Protein AF-A0A973K1S7-F1 (afdb_monomer)

Mean predicted aligned error: 4.36 Å

Foldseek 3Di:
DDDDDDDEAEAEDQDQVVVCVVVCVLQVWDWDDDDPFKTWIAHPPGHIYMYGHDNPDDDADPPDPPRHDDDDDDDDDPDPVVSVD

Nearest PDB structures (foldseek):
  6a4x-assembly1_A-2  TM=7.377E-01  e=3.517E-03  Streptomyces curacoi
  3vcx-assembly1_B  TM=7.012E-01  e=7.403E-03  Rhodopseudomonas palustris CGA009
  2kjz-assembly1_B  TM=7.771E-01  e=1.038E-02  Agrobacterium fabrum str. C58
  3sk2-assembly1_B  TM=6.790E-01  e=1.784E-02  Pantoea agglomerans
  6a52-assembly1_A  TM=7.397E-01  e=1.905E-01  Rhodococcus phenolicus

Sequence (85 aa):
MALVKAGVVVLDCAEPEKLAGFYKELLEGEETDATANRVEIRGSEGMRMAFRRDMNATPPSWPRPENALQAHLDFVVDDLDEAER

pLDDT: mean 90.47, std 8.94, range [61.44, 98.75]

Solvent-accessible surface area (backbone atoms only — not comparable to full-atom values): 5403 Å² total; per-residue (Å²): 134,91,75,91,87,80,78,67,51,74,45,75,26,66,51,20,69,61,56,43,50,53,52,27,61,76,47,75,31,42,81,76,48,76,55,102,53,34,32,30,36,37,32,65,99,71,44,36,41,32,21,31,54,29,92,80,53,68,82,63,43,86,90,47,69,95,54,47,77,93,74,90,84,88,83,88,70,98,50,65,82,69,71,76,108

Radius of gyration: 14.67 Å; Cα contacts (8 Å, |Δi|>4): 113; chains: 1; bounding box: 33×43×40 Å

Structure (mmCIF, N/CA/C/O backbone):
data_AF-A0A973K1S7-F1
#
_entry.id   AF-A0A973K1S7-F1
#
loop_
_atom_site.group_PDB
_atom_site.id
_atom_site.type_symbol
_atom_site.label_atom_id
_atom_site.label_alt_id
_atom_site.label_comp_id
_atom_site.label_asym_id
_atom_site.label_entity_id
_atom_site.label_seq_id
_atom_site.pdbx_PDB_ins_code
_atom_site.Cartn_x
_atom_site.Cartn_y
_atom_site.Cartn_z
_atom_site.occupancy
_atom_site.B_iso_or_equiv
_atom_site.auth_seq_id
_atom_site.auth_comp_id
_atom_site.auth_asym_id
_atom_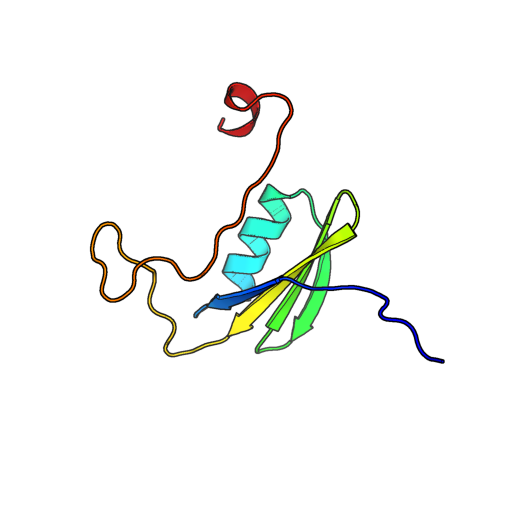site.auth_atom_id
_atom_site.pdbx_PDB_model_num
ATOM 1 N N . MET A 1 1 ? -5.857 -25.070 19.683 1.00 75.25 1 MET A N 1
ATOM 2 C CA . MET A 1 1 ? -5.797 -24.756 18.238 1.00 75.25 1 MET A CA 1
ATOM 3 C C . MET A 1 1 ? -5.294 -23.330 18.093 1.00 75.25 1 MET A C 1
ATOM 5 O O . MET A 1 1 ? -5.742 -22.489 18.863 1.00 75.25 1 MET A O 1
ATOM 9 N N . ALA A 1 2 ? -4.348 -23.058 17.195 1.00 88.56 2 ALA A N 1
ATOM 10 C CA . ALA A 1 2 ? -3.925 -21.684 16.922 1.00 88.56 2 ALA A CA 1
ATOM 11 C C . ALA A 1 2 ? -4.958 -20.988 16.019 1.00 88.56 2 ALA A C 1
ATOM 13 O O . ALA A 1 2 ? -5.525 -21.631 15.138 1.00 88.56 2 ALA A O 1
ATOM 14 N N . LEU A 1 3 ? -5.203 -19.698 16.256 1.00 94.56 3 LEU A N 1
ATOM 15 C CA . LEU A 1 3 ? -6.119 -18.866 15.469 1.00 94.56 3 LEU A CA 1
ATOM 16 C C . LEU A 1 3 ? -5.324 -17.860 14.630 1.00 94.56 3 LEU A C 1
ATOM 18 O O . LEU A 1 3 ? -4.294 -17.352 15.083 1.00 94.56 3 LEU A O 1
ATOM 22 N N . VAL A 1 4 ? -5.825 -17.548 13.432 1.00 94.69 4 VAL A N 1
ATOM 23 C CA . VAL A 1 4 ? -5.328 -16.431 12.615 1.00 94.69 4 VAL A CA 1
ATOM 24 C C . VAL A 1 4 ? -5.629 -15.124 13.350 1.00 94.69 4 VAL A C 1
ATOM 26 O O . VAL A 1 4 ? -6.751 -14.918 13.802 1.00 94.69 4 VAL A O 1
ATOM 29 N N . LYS A 1 5 ? -4.621 -14.254 13.497 1.00 90.00 5 LYS A N 1
ATOM 30 C CA . LYS A 1 5 ? -4.736 -13.006 14.276 1.00 90.00 5 LYS A CA 1
ATOM 31 C C . LYS A 1 5 ? -4.850 -11.738 13.427 1.00 90.00 5 LYS A C 1
ATOM 33 O O . LYS A 1 5 ? -5.266 -10.717 13.961 1.00 90.00 5 LYS A O 1
ATOM 38 N N . ALA A 1 6 ? -4.424 -11.775 12.162 1.00 91.31 6 ALA A N 1
ATOM 39 C CA . ALA A 1 6 ? -4.436 -10.625 11.256 1.00 91.31 6 ALA A CA 1
ATOM 40 C C . ALA A 1 6 ? -4.186 -11.041 9.795 1.00 91.31 6 ALA A C 1
ATOM 42 O O . ALA A 1 6 ? -3.625 -12.109 9.547 1.00 91.31 6 ALA A O 1
ATOM 43 N N . GLY A 1 7 ? -4.543 -10.152 8.864 1.00 93.69 7 GLY A N 1
ATOM 44 C CA . GLY A 1 7 ? -4.092 -10.141 7.469 1.00 93.69 7 GLY A CA 1
ATOM 45 C C . GLY A 1 7 ? -3.361 -8.832 7.149 1.00 93.69 7 GLY A C 1
ATOM 46 O O . GLY A 1 7 ? -3.497 -7.856 7.888 1.00 93.69 7 GLY A O 1
ATOM 47 N N . VAL A 1 8 ? -2.564 -8.826 6.080 1.00 96.00 8 VAL A N 1
ATOM 48 C CA . VAL A 1 8 ? -1.817 -7.652 5.600 1.00 96.00 8 VAL A CA 1
ATOM 49 C C . VAL A 1 8 ? -1.899 -7.625 4.078 1.00 96.00 8 VAL A C 1
ATOM 51 O O . VAL A 1 8 ? -1.635 -8.644 3.439 1.00 96.00 8 VAL A O 1
ATOM 54 N N . VAL A 1 9 ? -2.245 -6.474 3.503 1.00 95.19 9 VAL A N 1
ATOM 55 C CA . VAL A 1 9 ? -2.150 -6.261 2.052 1.00 95.19 9 VAL A CA 1
ATOM 56 C C . VAL A 1 9 ? -0.709 -5.897 1.715 1.00 95.19 9 VAL A C 1
ATOM 58 O O . VAL A 1 9 ? -0.149 -4.989 2.322 1.00 95.19 9 VAL A O 1
ATOM 61 N N . VAL A 1 10 ? -0.093 -6.605 0.768 1.00 96.19 10 VAL A N 1
ATOM 62 C CA . VAL A 1 10 ? 1.299 -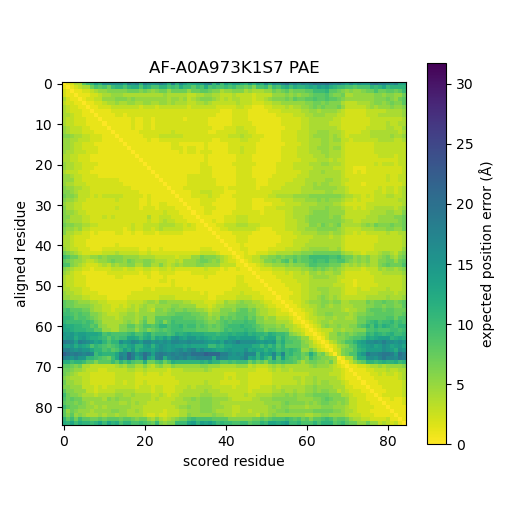6.359 0.368 1.00 96.19 10 VAL A CA 1
ATOM 63 C C . VAL A 1 10 ? 1.339 -5.894 -1.080 1.00 96.19 10 VAL A C 1
ATOM 65 O O . VAL A 1 10 ? 0.877 -6.616 -1.959 1.00 96.19 10 VAL A O 1
ATOM 68 N N . LEU A 1 11 ? 1.897 -4.708 -1.320 1.00 94.25 11 LEU A N 1
ATOM 69 C CA . LEU A 1 11 ? 2.101 -4.154 -2.658 1.00 94.25 11 LEU A CA 1
ATOM 70 C C . LEU A 1 11 ? 3.574 -4.265 -3.052 1.00 94.25 11 LEU A C 1
ATOM 72 O O . LEU A 1 11 ? 4.457 -3.826 -2.310 1.00 94.25 11 LEU A O 1
ATOM 76 N N . ASP A 1 12 ? 3.830 -4.829 -4.227 1.00 93.50 12 ASP A N 1
ATOM 77 C CA . ASP A 1 12 ? 5.163 -4.859 -4.822 1.00 93.50 12 ASP A CA 1
ATOM 78 C C . ASP A 1 12 ? 5.476 -3.532 -5.512 1.00 93.50 12 ASP A C 1
ATOM 80 O O . ASP A 1 12 ? 4.651 -2.975 -6.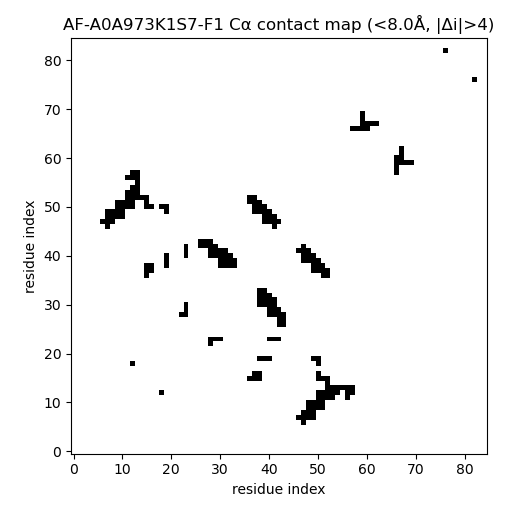238 1.00 93.50 12 ASP A O 1
ATOM 84 N N . CYS A 1 13 ? 6.674 -3.004 -5.272 1.00 92.50 13 CYS A N 1
ATOM 85 C CA . CYS A 1 13 ? 7.105 -1.728 -5.828 1.00 92.50 13 CYS A CA 1
ATOM 86 C C . CYS A 1 13 ? 8.631 -1.628 -5.912 1.00 92.50 13 CYS A C 1
ATOM 88 O O . CYS A 1 13 ? 9.362 -2.301 -5.186 1.00 92.50 13 CYS A O 1
ATOM 90 N N . ALA A 1 14 ? 9.127 -0.739 -6.772 1.00 93.25 14 ALA A N 1
ATOM 91 C CA . ALA A 1 14 ? 10.561 -0.480 -6.877 1.00 93.25 14 ALA A CA 1
ATOM 92 C C . ALA A 1 14 ? 11.117 0.268 -5.647 1.00 93.25 14 ALA A C 1
ATOM 94 O O . ALA A 1 14 ? 12.278 0.077 -5.282 1.00 93.25 14 ALA A O 1
ATOM 95 N N . GLU A 1 15 ? 10.291 1.098 -4.995 1.00 94.44 15 GLU A N 1
ATOM 96 C CA . GLU A 1 15 ? 10.688 2.019 -3.918 1.00 94.44 15 GLU A CA 1
ATOM 97 C C . GLU A 1 15 ? 9.738 1.926 -2.700 1.00 94.44 15 GLU A C 1
ATOM 99 O O . GLU A 1 1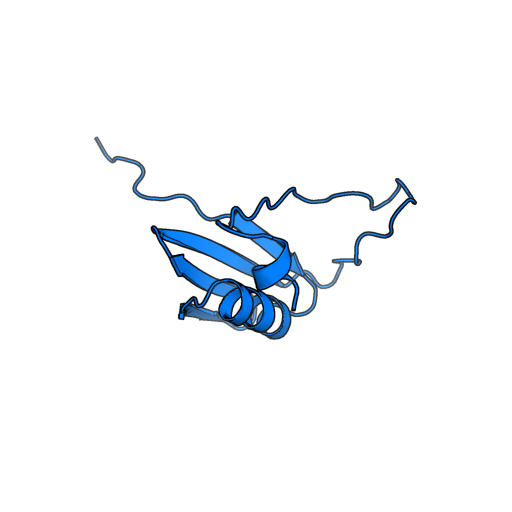5 ? 8.844 2.766 -2.553 1.00 94.44 15 GLU A O 1
ATOM 104 N N . PRO A 1 16 ? 9.917 0.922 -1.816 1.00 97.12 16 PRO A N 1
ATOM 105 C CA . PRO A 1 16 ? 9.069 0.704 -0.642 1.00 97.12 16 PRO A CA 1
ATOM 106 C C . PRO A 1 16 ? 8.934 1.910 0.273 1.00 97.12 16 PRO A C 1
ATOM 108 O O . PRO A 1 16 ? 7.839 2.199 0.734 1.00 97.12 16 PRO A O 1
ATOM 111 N N . GLU A 1 17 ? 10.029 2.626 0.520 1.00 97.44 17 GLU A N 1
ATOM 112 C CA . GLU A 1 17 ? 10.057 3.754 1.449 1.00 97.44 17 GLU A CA 1
ATOM 113 C C . GLU A 1 17 ? 9.194 4.913 0.938 1.00 97.44 17 GLU A C 1
ATOM 115 O O . GLU A 1 17 ? 8.453 5.529 1.702 1.00 97.44 17 GLU A O 1
ATOM 120 N N . LYS A 1 18 ? 9.238 5.174 -0.376 1.00 96.25 18 LYS A N 1
ATOM 121 C CA . LYS A 1 18 ?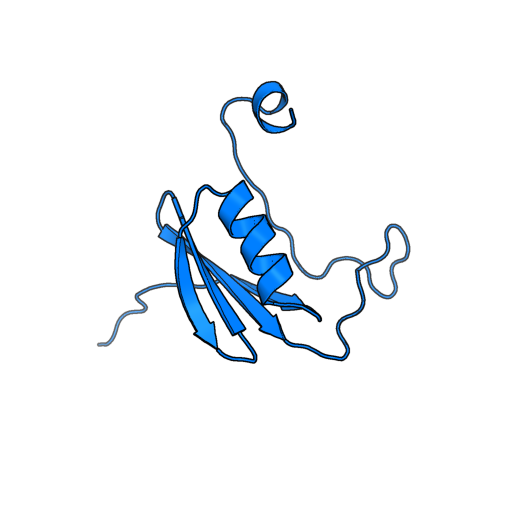 8.420 6.218 -1.003 1.00 96.25 18 LYS A CA 1
ATOM 122 C C . LYS A 1 18 ? 6.942 5.844 -1.009 1.00 96.25 18 LYS A C 1
ATOM 124 O O . LYS A 1 18 ? 6.109 6.673 -0.656 1.00 96.25 18 LYS A O 1
ATOM 129 N N . LEU A 1 19 ? 6.619 4.606 -1.394 1.00 95.94 19 LEU A N 1
ATOM 130 C CA . LEU A 1 19 ? 5.228 4.158 -1.450 1.00 95.94 19 LEU A CA 1
ATOM 131 C C . LEU A 1 19 ? 4.610 4.066 -0.048 1.00 95.94 19 LEU A C 1
ATOM 133 O O . LEU A 1 19 ? 3.465 4.467 0.145 1.00 95.94 19 LEU A O 1
ATOM 137 N N . ALA A 1 20 ? 5.386 3.616 0.941 1.00 97.75 20 ALA A N 1
ATOM 138 C CA . ALA A 1 20 ? 4.977 3.618 2.338 1.00 97.75 20 ALA A CA 1
ATOM 139 C C . ALA A 1 20 ? 4.740 5.030 2.867 1.00 97.75 20 ALA A C 1
ATOM 141 O O . ALA A 1 20 ? 3.732 5.251 3.527 1.00 97.75 20 ALA A O 1
ATOM 142 N N . GLY A 1 21 ? 5.628 5.981 2.555 1.00 98.00 21 GLY A N 1
ATOM 143 C CA . GLY A 1 21 ? 5.455 7.385 2.925 1.00 98.00 21 GLY A CA 1
ATOM 144 C C . GLY A 1 21 ? 4.126 7.947 2.425 1.00 98.00 21 GLY A C 1
ATOM 145 O O . GLY A 1 21 ? 3.354 8.467 3.226 1.00 98.00 21 GLY A O 1
ATOM 146 N N . PHE A 1 22 ? 3.817 7.729 1.143 1.00 96.88 22 PHE A N 1
ATOM 147 C CA . PHE A 1 22 ? 2.548 8.147 0.544 1.00 96.88 22 PHE A CA 1
ATOM 148 C C . PHE A 1 22 ? 1.331 7.574 1.285 1.00 96.88 22 PHE A C 1
ATOM 150 O O . PHE A 1 22 ? 0.468 8.328 1.721 1.00 96.88 22 PHE A O 1
ATOM 157 N N . TYR A 1 23 ? 1.260 6.251 1.467 1.00 96.62 23 TYR A N 1
ATOM 158 C CA . TYR A 1 23 ? 0.096 5.638 2.121 1.00 96.62 23 TYR A CA 1
ATOM 159 C C . TYR A 1 23 ? 0.029 5.919 3.621 1.00 96.62 23 TYR A C 1
ATOM 161 O O . TYR A 1 23 ? -1.060 5.942 4.184 1.00 96.62 23 TYR A O 1
ATOM 169 N N . LYS A 1 24 ? 1.170 6.138 4.280 1.00 96.88 24 LYS A N 1
ATOM 170 C CA . LYS A 1 24 ? 1.207 6.557 5.680 1.00 96.88 24 LYS A CA 1
ATOM 171 C C . LYS A 1 24 ? 0.574 7.936 5.841 1.00 96.88 24 LYS A C 1
ATOM 173 O O . LYS A 1 24 ? -0.229 8.113 6.743 1.00 96.88 24 LYS A O 1
ATOM 178 N N . GLU A 1 25 ? 0.912 8.882 4.970 1.00 95.62 25 GLU A N 1
ATOM 179 C CA . GLU A 1 25 ? 0.312 10.220 4.980 1.00 95.62 25 GLU A CA 1
ATOM 180 C C . GLU A 1 25 ? -1.172 10.165 4.606 1.00 95.62 25 GLU A C 1
ATOM 182 O O . GLU A 1 25 ? -1.996 10.684 5.350 1.00 95.62 25 GLU A O 1
ATOM 187 N N . LEU A 1 26 ? -1.521 9.458 3.524 1.00 94.12 26 LEU A N 1
ATOM 188 C CA . LEU A 1 26 ? -2.904 9.317 3.054 1.00 94.12 26 LEU A CA 1
ATOM 189 C C . LEU A 1 26 ? -3.845 8.724 4.113 1.00 94.12 26 LEU A C 1
ATOM 191 O O . LEU A 1 26 ? -5.010 9.094 4.180 1.00 94.12 26 LEU A O 1
ATO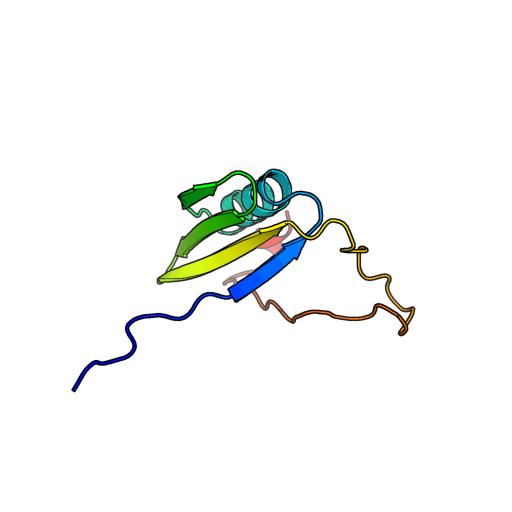M 195 N N . LEU A 1 27 ? -3.357 7.766 4.903 1.00 93.44 27 LEU A N 1
ATOM 196 C CA . LEU A 1 27 ? -4.163 7.042 5.890 1.00 93.44 27 LEU A CA 1
ATOM 197 C C . LEU A 1 27 ? -4.011 7.582 7.311 1.00 93.44 27 LEU A C 1
ATOM 199 O O . LEU A 1 27 ? -4.487 6.927 8.241 1.00 93.44 27 LEU A O 1
ATOM 203 N N . GLU A 1 28 ? -3.287 8.694 7.484 1.00 93.50 28 GLU A N 1
ATOM 204 C CA . GLU A 1 28 ? -2.854 9.199 8.795 1.00 93.50 28 GLU A CA 1
ATOM 205 C C . GLU A 1 28 ? -2.286 8.072 9.683 1.00 93.50 28 GLU A C 1
ATOM 207 O O . GLU A 1 28 ? -2.554 7.959 10.879 1.00 93.50 28 GLU A O 1
ATOM 212 N N . GLY A 1 29 ? -1.544 7.164 9.047 1.00 95.19 29 GLY A N 1
ATOM 213 C CA . GLY A 1 29 ? -1.068 5.927 9.640 1.00 95.19 29 GLY A CA 1
ATOM 214 C C . GLY A 1 29 ? 0.297 6.054 10.304 1.00 95.19 29 GLY A C 1
ATOM 215 O O . GLY A 1 29 ? 0.978 7.080 10.260 1.00 95.19 29 GLY A O 1
ATOM 216 N N . GLU A 1 30 ? 0.746 4.937 10.863 1.00 97.25 30 GLU A N 1
ATOM 217 C CA . GLU A 1 30 ? 2.052 4.815 11.504 1.00 97.25 30 GLU A CA 1
ATOM 218 C C . GLU A 1 30 ? 2.894 3.735 10.825 1.00 97.25 30 GLU A C 1
ATOM 220 O O . GLU A 1 30 ? 2.394 2.670 10.457 1.00 97.25 30 GLU A O 1
ATOM 225 N N . GLU A 1 31 ? 4.195 3.990 10.684 1.00 97.88 31 GLU A N 1
ATOM 226 C CA . GLU A 1 31 ? 5.155 2.951 10.312 1.00 97.88 31 GLU A CA 1
ATOM 227 C C . GLU A 1 31 ? 5.366 2.012 11.503 1.00 97.88 31 GLU A C 1
ATOM 229 O O . GLU A 1 31 ? 5.602 2.455 12.626 1.00 97.88 31 GLU A O 1
ATOM 234 N N . THR A 1 32 ? 5.262 0.708 11.260 1.00 97.56 32 THR A N 1
ATOM 235 C CA . THR A 1 32 ? 5.327 -0.315 12.316 1.00 97.56 32 THR A CA 1
ATOM 236 C C . THR A 1 32 ? 6.551 -1.214 12.221 1.00 97.56 32 THR A C 1
ATOM 238 O O . THR A 1 32 ? 6.959 -1.779 13.234 1.00 97.56 32 THR A O 1
ATOM 241 N N . ASP A 1 33 ? 7.134 -1.343 11.029 1.00 97.75 33 ASP A N 1
ATOM 242 C CA . ASP A 1 33 ? 8.379 -2.069 10.788 1.00 97.75 33 ASP A CA 1
ATOM 243 C C . ASP A 1 33 ? 9.030 -1.581 9.489 1.00 97.75 33 ASP A C 1
ATOM 245 O O . ASP A 1 33 ? 8.335 -1.215 8.536 1.00 97.75 33 ASP A O 1
ATOM 249 N N . ALA A 1 34 ? 10.361 -1.619 9.431 1.00 97.62 34 ALA A N 1
ATOM 250 C CA . A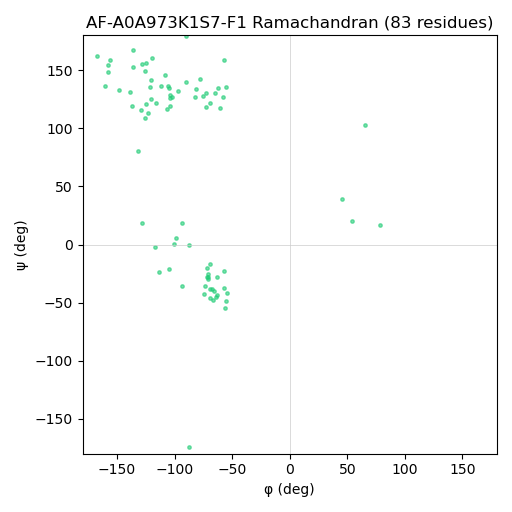LA A 1 34 ? 11.116 -1.244 8.246 1.00 97.62 34 ALA A CA 1
ATOM 251 C C . ALA A 1 34 ? 12.412 -2.046 8.107 1.00 97.62 34 ALA A C 1
ATOM 253 O O . ALA A 1 34 ? 13.232 -2.169 9.017 1.00 97.62 34 ALA A O 1
ATO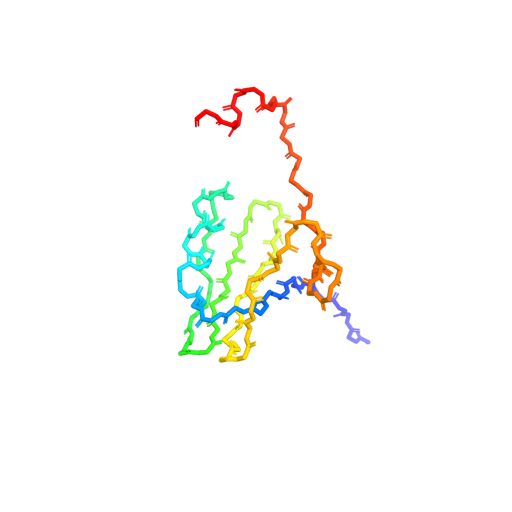M 254 N N . THR A 1 35 ? 12.623 -2.550 6.896 1.00 97.50 35 THR A N 1
ATOM 255 C CA . THR A 1 35 ? 13.823 -3.256 6.450 1.00 97.50 35 THR A CA 1
ATOM 256 C C . THR A 1 35 ? 14.218 -2.748 5.065 1.00 97.50 35 THR A C 1
ATOM 258 O O . THR A 1 35 ? 13.412 -2.136 4.368 1.00 97.50 35 THR A O 1
ATOM 261 N N . ALA A 1 36 ? 15.421 -3.088 4.596 1.00 92.88 36 ALA A N 1
ATOM 262 C CA . ALA A 1 36 ? 15.898 -2.679 3.267 1.00 92.88 36 ALA A CA 1
ATOM 263 C C . ALA A 1 36 ? 14.984 -3.107 2.091 1.00 92.88 36 ALA A C 1
ATOM 265 O O . ALA A 1 36 ? 15.036 -2.518 1.009 1.00 92.88 36 ALA A O 1
ATOM 266 N N . ASN A 1 37 ? 14.161 -4.144 2.285 1.00 96.88 37 ASN A N 1
ATOM 267 C CA . ASN A 1 37 ? 13.309 -4.714 1.240 1.00 96.88 37 ASN A CA 1
ATOM 268 C C . ASN A 1 37 ? 11.814 -4.588 1.533 1.00 96.88 37 ASN A C 1
ATOM 270 O O . ASN A 1 37 ? 11.008 -5.051 0.723 1.00 96.88 37 ASN A O 1
ATOM 274 N N . ARG A 1 38 ? 11.427 -4.034 2.687 1.00 98.25 38 ARG A N 1
ATOM 275 C CA . ARG A 1 38 ? 10.024 -3.979 3.085 1.00 98.25 38 ARG A CA 1
ATOM 276 C C . ARG A 1 38 ? 9.757 -2.938 4.156 1.00 98.25 38 ARG A C 1
ATOM 278 O O . ARG A 1 38 ? 10.478 -2.910 5.147 1.00 98.25 38 ARG A O 1
ATOM 285 N N . VAL A 1 39 ? 8.676 -2.187 3.986 1.00 98.75 39 VAL A N 1
ATOM 286 C CA . VAL A 1 39 ? 8.135 -1.268 4.996 1.00 98.75 39 VAL A CA 1
ATOM 287 C C . VAL A 1 39 ? 6.701 -1.684 5.318 1.00 98.75 39 VAL A C 1
ATOM 289 O O . VAL A 1 39 ? 5.945 -2.009 4.402 1.00 98.75 39 VAL A O 1
ATOM 292 N N . GLU A 1 40 ? 6.331 -1.719 6.596 1.00 98.50 40 GLU A N 1
ATOM 293 C CA . GLU A 1 40 ? 4.966 -1.977 7.069 1.00 98.50 40 GLU A CA 1
ATOM 294 C C . GLU A 1 40 ? 4.360 -0.729 7.702 1.00 98.50 40 GLU A C 1
ATOM 296 O O . GLU A 1 40 ? 4.980 -0.097 8.558 1.00 98.50 40 GLU A O 1
ATOM 301 N N . ILE A 1 41 ? 3.102 -0.446 7.372 1.00 98.38 41 ILE A N 1
ATOM 302 C CA . ILE A 1 41 ? 2.323 0.612 8.014 1.00 98.38 41 ILE A CA 1
ATOM 303 C C . ILE A 1 41 ? 1.017 0.060 8.581 1.00 98.38 41 ILE A C 1
ATOM 305 O O . ILE A 1 41 ? 0.471 -0.950 8.115 1.00 98.38 41 ILE A O 1
ATOM 309 N N . ARG A 1 42 ? 0.487 0.769 9.572 1.00 97.75 42 ARG A N 1
ATOM 310 C CA . ARG A 1 42 ? -0.840 0.540 10.129 1.00 97.75 42 ARG A CA 1
ATOM 311 C C . ARG A 1 42 ? -1.651 1.828 10.059 1.00 97.75 42 ARG A C 1
ATOM 313 O O . ARG A 1 42 ? -1.239 2.832 10.627 1.00 97.75 42 ARG A O 1
ATOM 320 N N . GLY A 1 43 ? -2.780 1.772 9.362 1.00 93.94 43 GLY A N 1
ATOM 321 C CA . GLY A 1 43 ? -3.777 2.841 9.347 1.00 93.94 43 GLY A CA 1
ATOM 322 C C . GLY A 1 43 ? -4.789 2.698 10.484 1.00 93.94 43 GLY A C 1
ATOM 323 O O . GLY A 1 43 ? -4.684 1.800 11.333 1.00 93.94 43 GLY A O 1
ATOM 324 N N . SER A 1 44 ? -5.799 3.564 10.465 1.00 87.75 44 SER A N 1
ATOM 325 C CA . SER A 1 44 ? -6.950 3.497 11.369 1.00 87.75 44 SER A CA 1
ATOM 326 C C . SER A 1 44 ? -7.688 2.151 11.273 1.00 87.75 44 SER A C 1
ATOM 328 O O . SER A 1 44 ? -7.522 1.379 10.323 1.00 87.75 44 SER A O 1
ATOM 330 N N . GLU A 1 45 ? -8.445 1.814 12.324 1.00 86.81 45 GLU A N 1
ATOM 331 C CA . GLU A 1 45 ? -9.258 0.585 12.409 1.00 86.81 45 GLU A CA 1
ATOM 332 C C . GLU A 1 45 ? -8.484 -0.730 12.159 1.00 86.81 45 GLU A C 1
ATOM 334 O O . GLU A 1 45 ? -9.048 -1.786 11.871 1.00 86.81 45 GLU A O 1
ATOM 339 N N . GLY A 1 46 ? -7.156 -0.696 12.307 1.00 86.00 46 GLY A N 1
ATOM 340 C CA . GLY A 1 46 ? -6.303 -1.868 12.162 1.00 86.00 46 GLY A CA 1
ATOM 341 C C . GLY A 1 46 ? -6.013 -2.275 10.719 1.00 86.00 46 GLY A C 1
ATOM 342 O O . GLY A 1 46 ? -5.536 -3.398 10.530 1.00 86.00 46 GLY A O 1
ATOM 343 N N . MET A 1 47 ? -6.235 -1.401 9.726 1.00 92.38 47 MET A N 1
ATOM 344 C CA . MET A 1 47 ? -5.775 -1.634 8.353 1.00 92.38 47 MET A CA 1
ATOM 345 C C . MET A 1 47 ? -4.254 -1.813 8.335 1.00 92.38 47 MET A C 1
ATOM 347 O O . MET A 1 47 ? -3.511 -0.991 8.870 1.00 92.38 47 MET A O 1
ATOM 351 N N . ARG A 1 48 ? -3.776 -2.909 7.736 1.00 96.88 48 ARG A N 1
ATOM 352 C CA . ARG A 1 48 ? -2.344 -3.230 7.658 1.00 96.88 48 ARG A CA 1
ATOM 353 C C . ARG A 1 48 ? -1.910 -3.328 6.213 1.00 96.88 48 ARG A C 1
ATOM 355 O O . ARG A 1 48 ? -2.449 -4.143 5.458 1.00 96.88 48 ARG A O 1
ATOM 362 N N . MET A 1 49 ? -0.895 -2.550 5.871 1.00 97.81 49 MET A N 1
ATOM 363 C CA . MET A 1 49 ? -0.282 -2.567 4.552 1.00 97.81 49 MET A CA 1
ATOM 364 C C . MET A 1 49 ? 1.216 -2.795 4.675 1.00 97.81 49 MET A C 1
ATOM 366 O O . MET A 1 49 ? 1.849 -2.381 5.645 1.00 97.81 49 MET A O 1
ATOM 370 N N . ALA A 1 50 ? 1.790 -3.443 3.672 1.00 98.12 50 ALA A N 1
ATOM 371 C CA . ALA A 1 50 ? 3.225 -3.522 3.515 1.00 98.12 50 ALA A CA 1
ATOM 372 C C . ALA A 1 50 ? 3.632 -3.278 2.068 1.00 98.12 50 ALA A C 1
ATOM 374 O O . ALA A 1 50 ? 2.900 -3.592 1.132 1.00 98.12 50 ALA A O 1
ATOM 375 N N . PHE A 1 51 ? 4.841 -2.771 1.897 1.00 97.56 51 PHE A N 1
ATOM 376 C CA . PHE A 1 51 ? 5.395 -2.395 0.607 1.00 97.56 51 PHE A CA 1
ATOM 377 C C . PHE A 1 51 ? 6.678 -3.178 0.438 1.00 97.56 51 PHE A C 1
ATOM 379 O O . PHE A 1 51 ? 7.598 -3.010 1.235 1.00 97.56 51 PHE A O 1
ATOM 386 N N . ARG A 1 52 ? 6.716 -4.100 -0.523 1.00 97.50 52 ARG A N 1
ATOM 387 C CA . ARG A 1 52 ? 7.848 -5.004 -0.736 1.00 97.50 52 ARG A CA 1
ATOM 388 C C . ARG A 1 52 ? 8.622 -4.570 -1.972 1.00 97.50 52 ARG A C 1
ATOM 390 O O . ARG A 1 52 ? 8.031 -4.247 -2.999 1.00 97.50 52 ARG A O 1
ATOM 397 N N . ARG A 1 53 ? 9.950 -4.580 -1.866 1.00 96.94 53 ARG A N 1
ATOM 398 C CA . ARG A 1 53 ? 10.839 -4.251 -2.976 1.00 96.94 53 ARG A CA 1
ATOM 399 C C . ARG A 1 53 ? 10.777 -5.351 -4.032 1.00 96.94 53 ARG A C 1
ATOM 401 O O . ARG A 1 53 ? 11.130 -6.493 -3.746 1.00 96.94 53 ARG A O 1
ATOM 408 N N . ASP A 1 54 ? 10.412 -4.978 -5.249 1.00 94.06 54 ASP A N 1
ATOM 409 C CA . ASP A 1 54 ? 10.599 -5.777 -6.455 1.00 94.06 54 ASP A CA 1
ATOM 410 C C . ASP A 1 54 ? 11.276 -4.904 -7.519 1.00 94.06 54 ASP A C 1
ATOM 412 O O . ASP A 1 54 ? 10.729 -3.904 -7.981 1.00 94.06 54 ASP A O 1
ATOM 416 N N . MET A 1 55 ? 12.496 -5.289 -7.899 1.00 90.50 55 MET A N 1
ATOM 417 C CA . MET A 1 55 ? 13.308 -4.570 -8.886 1.00 90.50 55 MET A CA 1
ATOM 418 C C . MET A 1 55 ? 12.738 -4.659 -10.307 1.00 90.50 55 MET A C 1
ATOM 420 O O . MET A 1 55 ? 13.136 -3.875 -11.166 1.00 90.50 55 MET A O 1
ATOM 424 N N . ASN A 1 56 ? 11.825 -5.601 -10.555 1.00 88.56 56 ASN A N 1
ATOM 425 C CA . ASN A 1 56 ? 11.144 -5.775 -11.833 1.00 88.56 56 ASN A CA 1
ATOM 426 C C . ASN A 1 56 ? 9.732 -5.173 -11.830 1.00 88.56 56 ASN A C 1
ATOM 428 O O . ASN A 1 56 ? 9.045 -5.252 -12.850 1.00 88.56 56 ASN A O 1
ATOM 432 N N . ALA A 1 57 ? 9.290 -4.576 -10.714 1.00 85.06 57 ALA A N 1
ATOM 433 C CA . ALA A 1 57 ? 7.994 -3.920 -10.648 1.00 85.06 57 ALA A CA 1
ATOM 434 C C . ALA A 1 57 ? 7.947 -2.774 -11.662 1.00 85.06 57 ALA A C 1
ATOM 436 O O . ALA A 1 57 ? 8.700 -1.802 -11.579 1.00 85.06 57 ALA A O 1
ATOM 437 N N . THR A 1 58 ? 7.032 -2.888 -12.621 1.00 79.31 58 THR A N 1
ATOM 438 C CA . THR A 1 58 ? 6.740 -1.822 -13.577 1.00 79.31 58 THR A CA 1
ATOM 439 C C . THR A 1 58 ? 5.420 -1.165 -13.187 1.00 79.31 58 THR A C 1
ATOM 441 O O . THR A 1 58 ? 4.469 -1.880 -12.861 1.00 79.31 58 THR A O 1
ATOM 444 N N . PRO A 1 59 ? 5.332 0.179 -13.183 1.00 76.00 59 PRO A N 1
ATOM 445 C CA . PRO A 1 59 ? 4.073 0.852 -12.908 1.00 76.00 59 PRO A CA 1
ATOM 446 C C . PRO A 1 59 ? 2.980 0.363 -13.866 1.00 76.00 59 PRO A C 1
ATOM 448 O O . PRO A 1 59 ? 3.238 0.256 -15.073 1.00 76.00 59 PRO A O 1
ATOM 451 N N . PRO A 1 60 ? 1.767 0.076 -13.366 1.00 75.44 60 PRO A N 1
ATOM 452 C CA . PRO A 1 60 ? 0.660 -0.280 -14.235 1.00 75.44 60 PRO A CA 1
ATOM 453 C C . PRO A 1 60 ? 0.346 0.902 -15.154 1.00 75.44 60 PRO A C 1
ATOM 455 O O . PRO A 1 60 ? 0.271 2.052 -14.721 1.00 75.44 60 PRO A O 1
ATOM 458 N N . SER A 1 61 ? 0.157 0.624 -16.440 1.00 74.56 61 SER A N 1
ATOM 459 C CA . SER A 1 61 ? -0.210 1.637 -17.428 1.00 74.56 61 SER A CA 1
ATOM 460 C C . SER A 1 61 ? -1.668 1.469 -17.827 1.00 74.56 61 SER A C 1
ATOM 462 O O . SER A 1 61 ? -2.022 0.469 -18.442 1.00 74.56 61 SER A O 1
ATOM 464 N N . TRP A 1 62 ? -2.516 2.454 -17.541 1.00 72.75 62 TRP A N 1
ATOM 465 C CA . TRP A 1 62 ? -3.890 2.478 -18.047 1.00 72.75 62 TRP A CA 1
ATOM 466 C C . TRP A 1 62 ? -3.961 3.208 -19.403 1.00 72.75 62 TRP A C 1
ATOM 468 O O . TRP A 1 62 ? -3.284 4.227 -19.562 1.00 72.75 62 TRP A O 1
ATOM 478 N N . PRO A 1 63 ? -4.746 2.736 -20.398 1.00 78.44 63 PRO A N 1
ATOM 479 C CA . PRO A 1 63 ? -5.628 1.559 -20.401 1.00 78.44 63 PRO A CA 1
ATOM 480 C C . PRO A 1 63 ? -4.973 0.274 -20.945 1.00 78.44 63 PRO A C 1
ATOM 482 O O . PRO A 1 63 ? -5.673 -0.638 -21.377 1.00 78.44 63 PRO A O 1
ATOM 485 N N . ARG A 1 64 ? -3.638 0.206 -21.009 1.00 77.69 64 ARG A N 1
ATOM 486 C CA . ARG A 1 64 ? -2.920 -0.893 -21.669 1.00 77.69 64 ARG A CA 1
ATOM 487 C C . ARG A 1 64 ? -2.993 -2.185 -20.838 1.00 77.69 64 ARG A C 1
ATOM 489 O O . ARG A 1 64 ? -2.499 -2.195 -19.711 1.00 77.69 64 ARG A O 1
ATOM 496 N N . PRO A 1 65 ? -3.588 -3.269 -21.363 1.00 68.38 65 PRO A N 1
ATOM 497 C CA . PRO A 1 65 ? -3.932 -4.447 -20.573 1.00 68.38 65 PRO A CA 1
ATOM 498 C C . PRO A 1 65 ? -2.724 -5.286 -20.145 1.00 68.38 65 PRO A C 1
ATOM 500 O O . PRO A 1 65 ? -2.840 -6.050 -19.194 1.00 68.38 65 PRO A O 1
ATOM 503 N N . GLU A 1 66 ? -1.571 -5.159 -20.809 1.00 72.75 66 GLU A N 1
ATOM 504 C CA . GLU A 1 66 ? -0.428 -6.065 -20.621 1.00 72.75 66 GLU A CA 1
ATOM 505 C C . GLU A 1 66 ? 0.145 -6.007 -19.197 1.00 72.75 66 GLU A C 1
ATOM 507 O O . GLU A 1 66 ? 0.649 -7.010 -18.696 1.00 72.75 66 GLU A O 1
ATOM 512 N N . ASN A 1 67 ? -0.006 -4.853 -18.537 1.00 68.31 67 ASN A N 1
ATOM 513 C CA . ASN A 1 67 ? 0.400 -4.611 -17.151 1.00 68.31 67 ASN A CA 1
ATOM 514 C C . ASN A 1 67 ? -0.760 -4.014 -16.326 1.00 68.31 67 ASN A C 1
ATOM 516 O O . ASN A 1 67 ? -0.527 -3.354 -15.308 1.00 68.31 67 ASN A O 1
ATOM 520 N N . ALA A 1 68 ? -2.007 -4.151 -16.791 1.00 61.44 68 ALA A N 1
ATOM 521 C CA . ALA A 1 68 ? -3.148 -3.522 -16.138 1.00 61.44 68 ALA A CA 1
ATOM 522 C C . ALA A 1 68 ? -3.523 -4.265 -14.853 1.00 61.44 68 ALA A C 1
ATOM 524 O O . ALA A 1 68 ? -3.795 -5.461 -14.880 1.00 61.44 68 ALA A O 1
ATOM 525 N N . LEU A 1 69 ? -3.615 -3.488 -13.769 1.00 62.81 69 LEU A N 1
ATOM 526 C CA . LEU A 1 69 ? -4.272 -3.818 -12.503 1.00 62.81 69 LEU A CA 1
ATOM 527 C C . LEU A 1 69 ? -3.631 -4.967 -11.692 1.00 62.81 69 LEU A C 1
ATOM 529 O O . LEU A 1 69 ? -3.840 -6.144 -11.959 1.00 62.81 69 LEU A O 1
ATOM 533 N N . GLN A 1 70 ? -2.893 -4.610 -10.635 1.00 73.81 70 GLN A N 1
ATOM 534 C CA . GLN A 1 70 ? -2.280 -5.575 -9.701 1.00 73.81 70 GLN A CA 1
ATOM 535 C C . GLN A 1 70 ? -3.161 -5.853 -8.470 1.00 73.81 70 GLN A C 1
ATOM 537 O O . GLN A 1 70 ? -3.211 -6.977 -7.979 1.00 73.81 70 GLN A O 1
ATOM 542 N N . ALA A 1 71 ? -3.870 -4.834 -7.978 1.00 84.56 71 ALA A N 1
ATOM 543 C CA . ALA A 1 71 ? -4.783 -4.920 -6.844 1.00 84.56 71 ALA A CA 1
ATOM 544 C C . ALA A 1 71 ? -5.803 -3.774 -6.898 1.00 84.56 71 ALA A C 1
ATOM 546 O O . ALA A 1 71 ? -5.510 -2.713 -7.452 1.00 84.56 71 ALA A O 1
ATOM 547 N N . HIS A 1 72 ? -6.969 -3.985 -6.287 1.00 86.25 72 HIS A N 1
ATOM 548 C CA . HIS A 1 72 ? -7.900 -2.912 -5.942 1.00 86.25 72 HIS A CA 1
ATOM 549 C C . HIS A 1 72 ? -7.699 -2.521 -4.481 1.00 86.25 72 HIS A C 1
ATOM 551 O O . HIS A 1 72 ? -7.631 -3.389 -3.609 1.00 86.25 72 HIS A O 1
ATOM 557 N N . LEU A 1 73 ? -7.600 -1.218 -4.238 1.00 89.75 73 LEU A N 1
ATOM 558 C CA . LEU A 1 73 ? -7.575 -0.623 -2.910 1.00 89.75 73 LEU A CA 1
ATOM 559 C C . LEU A 1 73 ? -8.680 0.421 -2.886 1.00 89.75 73 LEU A C 1
ATOM 561 O O . LEU A 1 73 ? -8.561 1.452 -3.545 1.00 89.75 73 LEU A O 1
ATOM 565 N N . ASP A 1 74 ? -9.740 0.122 -2.150 1.00 91.69 74 ASP A N 1
ATOM 566 C CA . ASP A 1 74 ? -10.882 1.012 -2.024 1.00 91.69 74 ASP A CA 1
ATOM 567 C C . ASP A 1 74 ? -10.810 1.691 -0.656 1.00 91.69 74 ASP A C 1
ATOM 569 O O . ASP A 1 74 ? -10.806 1.027 0.384 1.00 91.69 74 ASP A O 1
ATOM 573 N N . PHE A 1 75 ? -10.722 3.019 -0.669 1.00 90.69 75 PHE A N 1
ATOM 574 C CA . PHE A 1 75 ? -10.706 3.849 0.530 1.00 90.69 75 PHE A CA 1
ATOM 575 C C . PHE A 1 75 ? -12.076 4.497 0.690 1.00 90.69 75 PHE A C 1
ATOM 577 O O . PHE A 1 75 ? -12.587 5.120 -0.240 1.00 90.69 75 PHE A O 1
ATOM 584 N N . VAL A 1 76 ? -12.684 4.309 1.859 1.00 91.50 76 VAL A N 1
ATOM 585 C CA . VAL A 1 76 ? -14.003 4.855 2.177 1.00 91.50 76 VAL A CA 1
ATOM 586 C C . VAL A 1 76 ? -13.808 6.074 3.061 1.00 91.50 76 VAL A C 1
ATOM 588 O O . VAL A 1 76 ? -13.137 5.989 4.088 1.00 91.50 76 VAL A O 1
ATOM 591 N N . VAL A 1 77 ? -14.400 7.186 2.646 1.00 92.44 77 VAL A N 1
ATOM 592 C CA . VAL A 1 77 ? -14.384 8.469 3.351 1.00 92.44 77 VAL A CA 1
ATOM 593 C C . VAL A 1 77 ? -15.816 8.974 3.500 1.00 92.44 77 VAL A C 1
ATOM 595 O O . VAL A 1 77 ? -16.686 8.596 2.713 1.00 92.44 77 VAL A O 1
ATOM 598 N N . ASP A 1 78 ? -16.059 9.812 4.506 1.00 94.38 78 ASP A N 1
ATOM 599 C CA . ASP A 1 78 ? -17.389 10.378 4.759 1.00 94.38 78 ASP A CA 1
ATOM 600 C C . ASP A 1 78 ? -17.806 11.383 3.669 1.00 94.38 78 ASP A C 1
ATOM 602 O O . ASP A 1 78 ? -18.966 11.400 3.255 1.00 94.38 78 ASP A O 1
ATOM 606 N N . ASP A 1 79 ? -16.852 12.181 3.177 1.00 96.19 79 ASP A N 1
ATOM 607 C CA . ASP A 1 79 ? -17.030 13.160 2.101 1.00 96.19 79 ASP A CA 1
ATOM 608 C C . ASP A 1 79 ? -15.836 13.094 1.128 1.00 96.19 79 ASP A C 1
ATOM 610 O O . ASP A 1 79 ? -14.683 13.302 1.513 1.00 96.19 79 ASP A O 1
ATOM 614 N N . LEU A 1 80 ? -16.111 12.772 -0.140 1.00 94.44 80 LEU A N 1
ATOM 615 C CA . LEU A 1 80 ? -15.083 12.640 -1.175 1.00 94.44 80 LEU A CA 1
ATOM 616 C C . LEU A 1 80 ? -14.529 14.000 -1.626 1.00 94.44 80 LEU A C 1
ATOM 618 O O . LEU A 1 80 ? -13.331 14.100 -1.882 1.00 94.44 80 LEU A O 1
ATOM 622 N N . AS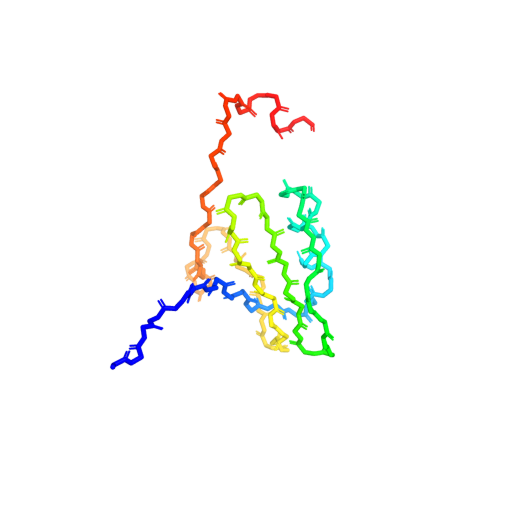P A 1 81 ? -15.372 15.036 -1.679 1.00 94.88 81 ASP A N 1
ATOM 623 C CA . ASP A 1 81 ? -14.985 16.379 -2.130 1.00 94.88 81 ASP A CA 1
ATOM 624 C C . ASP A 1 81 ? -14.073 17.068 -1.105 1.00 94.88 81 ASP A C 1
ATOM 626 O O . ASP A 1 81 ? -13.287 17.953 -1.450 1.00 94.88 81 ASP A O 1
ATOM 630 N N . GLU A 1 82 ? -14.202 16.714 0.175 1.00 95.19 82 GLU A N 1
ATOM 631 C CA . GLU A 1 82 ? -13.268 17.143 1.217 1.00 95.19 82 GLU A CA 1
ATOM 632 C C . GLU A 1 82 ? -11.939 16.381 1.128 1.00 95.19 82 GLU A C 1
ATOM 634 O O . GLU A 1 82 ? -10.882 17.004 1.221 1.00 95.19 82 GLU A O 1
ATOM 639 N N . ALA A 1 83 ? -11.987 15.064 0.901 1.00 90.56 83 ALA A N 1
ATOM 640 C CA . ALA A 1 83 ? -10.813 14.191 0.908 1.00 90.56 83 ALA A CA 1
ATOM 641 C C . ALA A 1 83 ? -9.858 14.378 -0.289 1.00 90.56 83 ALA A C 1
ATOM 643 O O . ALA A 1 83 ? -8.678 14.055 -0.172 1.00 90.56 83 ALA A O 1
ATOM 644 N N . GLU A 1 84 ? -10.334 14.867 -1.440 1.00 88.81 84 GLU A N 1
ATOM 645 C CA . GLU A 1 84 ? -9.504 15.047 -2.646 1.00 88.81 84 GLU A CA 1
ATOM 646 C C . GLU A 1 84 ? -8.762 16.397 -2.740 1.00 88.81 84 GLU A C 1
ATOM 648 O O . GLU A 1 84 ? -8.065 16.639 -3.731 1.00 88.81 84 GLU A O 1
ATOM 653 N N . ARG A 1 85 ? -8.935 17.288 -1.753 1.00 82.06 85 ARG A N 1
ATOM 654 C CA . ARG A 1 85 ? -8.385 18.657 -1.770 1.00 82.06 85 ARG A CA 1
ATOM 655 C C . ARG A 1 85 ? -6.904 18.769 -1.429 1.00 82.06 85 ARG A C 1
ATOM 657 O O . ARG A 1 85 ? -6.398 17.985 -0.602 1.00 82.06 85 ARG A O 1
#

Secondary structure (DSSP, 8-state):
--------EEEEES-HHHHHHHHHHHTT-EEEEEETTEEEEE-GGG-EEEEEE-TT-----SS-GGG--S---PPP-S-HHHHT-